Protein AF-A0A9P9TFB8-F1 (afdb_monomer_lite)

Secondary structure (DSSP, 8-state):
-HHHHHHHHHHHHHHHHHHHHHHHHHHHHHHHHHHTTSS-SPPBTTTBTHHHHHHHHHHS-TT--HHHHHHHHHHHTT--SEEEEE-TTTS-EEEEE---

Radius of gyration: 19.75 Å; chains: 1; bounding box: 49×32×56 Å

Structure (mmCIF, N/CA/C/O backbone):
data_AF-A0A9P9TFB8-F1
#
_entry.id   AF-A0A9P9TFB8-F1
#
loop_
_atom_site.group_PDB
_atom_site.id
_atom_site.type_symbol
_atom_site.label_atom_id
_atom_site.label_alt_id
_atom_site.label_comp_id
_atom_site.label_asym_id
_atom_site.label_entity_id
_atom_site.label_seq_id
_atom_site.pdbx_PDB_ins_code
_atom_site.Cartn_x
_atom_site.Cartn_y
_atom_site.Cartn_z
_atom_site.occupancy
_atom_site.B_iso_or_equiv
_atom_site.auth_seq_id
_atom_site.auth_comp_id
_atom_site.auth_asym_id
_atom_site.auth_atom_id
_atom_site.pdbx_PDB_model_num
ATOM 1 N N . MET A 1 1 ? 29.095 -2.912 -38.679 1.00 62.28 1 MET A N 1
ATOM 2 C CA . MET A 1 1 ? 27.815 -2.186 -38.833 1.00 62.28 1 MET A CA 1
ATOM 3 C C . MET A 1 1 ? 26.740 -2.758 -37.903 1.00 62.28 1 MET A C 1
ATOM 5 O O . MET A 1 1 ? 26.298 -2.031 -37.031 1.00 62.28 1 MET A O 1
ATOM 9 N N . LEU A 1 2 ? 26.465 -4.069 -37.951 1.00 66.25 2 LEU A N 1
ATOM 10 C CA . LEU A 1 2 ? 25.474 -4.781 -37.113 1.00 66.25 2 LEU A CA 1
ATOM 11 C C . LEU A 1 2 ? 25.583 -4.564 -35.581 1.00 66.25 2 LEU A C 1
ATOM 13 O O . LEU A 1 2 ? 24.574 -4.411 -34.903 1.00 66.25 2 LEU A O 1
ATOM 17 N N . VAL A 1 3 ? 26.799 -4.498 -35.026 1.00 71.50 3 VAL A N 1
ATOM 18 C CA . VAL A 1 3 ? 27.021 -4.289 -33.575 1.00 71.50 3 VAL A CA 1
ATOM 19 C C . VAL A 1 3 ? 26.601 -2.887 -33.114 1.00 71.50 3 VAL A C 1
ATOM 21 O O . VAL A 1 3 ? 26.086 -2.723 -32.009 1.00 71.50 3 VAL A O 1
ATOM 24 N N . LEU A 1 4 ? 26.777 -1.878 -33.973 1.00 73.19 4 LEU A N 1
ATOM 25 C CA . LEU A 1 4 ? 26.446 -0.488 -33.655 1.00 73.19 4 LEU A CA 1
ATOM 26 C C . LEU A 1 4 ? 24.924 -0.281 -33.574 1.00 73.19 4 LEU A C 1
ATOM 28 O O . LEU A 1 4 ? 24.453 0.549 -32.801 1.00 73.19 4 LEU A O 1
ATOM 32 N N . ASP A 1 5 ? 24.154 -1.051 -34.347 1.00 83.06 5 ASP A N 1
ATOM 33 C CA . ASP A 1 5 ? 22.691 -0.984 -34.346 1.00 83.06 5 ASP A CA 1
ATOM 34 C C . ASP A 1 5 ? 22.090 -1.654 -33.105 1.00 83.06 5 ASP A C 1
ATOM 36 O O . ASP A 1 5 ? 21.181 -1.099 -32.489 1.00 83.06 5 ASP A O 1
ATOM 40 N N . ILE A 1 6 ? 22.661 -2.776 -32.650 1.00 87.50 6 ILE A N 1
ATOM 41 C CA . ILE A 1 6 ? 22.237 -3.447 -31.407 1.00 87.50 6 ILE A CA 1
ATOM 42 C C . ILE A 1 6 ? 22.452 -2.535 -30.190 1.00 87.50 6 ILE A C 1
ATOM 44 O O . ILE A 1 6 ? 21.572 -2.419 -29.336 1.00 87.50 6 ILE A O 1
ATOM 48 N N . GLN A 1 7 ? 23.590 -1.835 -30.125 1.00 88.75 7 GLN A N 1
ATOM 49 C CA . GLN A 1 7 ? 23.872 -0.885 -29.043 1.00 88.75 7 GLN A CA 1
ATOM 50 C C . GLN A 1 7 ? 22.853 0.261 -29.002 1.00 88.75 7 GLN A C 1
ATOM 52 O O . GLN A 1 7 ? 22.374 0.619 -27.927 1.00 88.75 7 GLN A O 1
ATOM 57 N N . LYS A 1 8 ? 22.462 0.805 -30.160 1.00 90.38 8 LYS A N 1
ATOM 58 C CA . LYS A 1 8 ? 21.442 1.863 -30.240 1.00 90.38 8 LYS A CA 1
ATOM 59 C C . LYS A 1 8 ? 20.065 1.377 -29.778 1.00 90.38 8 LYS A C 1
ATOM 61 O O . LYS A 1 8 ? 19.373 2.105 -29.066 1.00 90.38 8 LYS A O 1
ATOM 66 N N . VAL A 1 9 ? 19.671 0.150 -30.129 1.00 91.44 9 VAL A N 1
ATOM 67 C CA . VAL A 1 9 ? 18.405 -0.450 -29.665 1.00 91.44 9 VAL A CA 1
ATOM 68 C C . VAL A 1 9 ? 18.416 -0.661 -28.144 1.00 91.44 9 VAL A C 1
ATOM 70 O O . VAL A 1 9 ? 17.456 -0.314 -27.459 1.00 91.44 9 VAL A O 1
ATOM 73 N N . LEU A 1 10 ? 19.518 -1.152 -27.575 1.00 93.69 10 LEU A N 1
ATOM 74 C CA . LEU A 1 10 ? 19.647 -1.309 -26.121 1.00 93.69 10 LEU A CA 1
ATOM 75 C C . LEU A 1 10 ? 19.574 0.029 -25.377 1.00 93.69 10 LEU A C 1
ATOM 77 O O . LEU A 1 10 ? 18.872 0.140 -24.377 1.00 93.69 10 LEU A O 1
ATOM 81 N N . ILE A 1 11 ? 20.253 1.063 -25.878 1.00 94.62 11 ILE A N 1
ATOM 82 C CA . ILE A 1 11 ? 20.228 2.392 -25.252 1.00 94.62 11 ILE A CA 1
ATOM 83 C C . ILE A 1 11 ? 18.820 2.991 -25.322 1.00 94.62 11 ILE A C 1
ATOM 85 O O . ILE A 1 11 ? 18.313 3.486 -24.319 1.00 94.62 11 ILE A O 1
ATOM 89 N N . THR A 1 12 ? 18.155 2.917 -26.477 1.00 93.81 12 THR A N 1
ATOM 90 C CA . THR A 1 12 ? 16.801 3.473 -26.638 1.00 93.81 12 THR A CA 1
ATOM 91 C C . THR A 1 12 ? 15.773 2.757 -25.764 1.00 93.81 12 THR A C 1
ATOM 93 O O . THR A 1 12 ? 14.997 3.421 -25.078 1.00 93.81 12 THR A O 1
ATOM 96 N N . THR A 1 13 ? 15.799 1.422 -25.709 1.00 95.50 13 THR A N 1
ATOM 97 C CA . THR A 1 13 ? 14.928 0.642 -24.812 1.00 95.50 13 THR A CA 1
ATOM 98 C C . THR A 1 13 ? 15.204 0.943 -23.336 1.00 95.50 13 THR A C 1
ATOM 100 O O . THR A 1 13 ? 14.259 1.158 -22.578 1.00 95.50 13 THR A O 1
ATOM 103 N N . ALA A 1 14 ? 16.473 1.050 -22.929 1.00 96.12 14 ALA A N 1
ATOM 104 C CA . ALA A 1 14 ? 16.845 1.426 -21.566 1.00 96.12 14 ALA A CA 1
ATOM 105 C C . ALA A 1 14 ? 16.369 2.842 -21.199 1.00 96.12 14 ALA A C 1
ATOM 107 O O . ALA A 1 14 ? 15.829 3.039 -20.111 1.00 96.12 14 ALA A O 1
ATOM 108 N N . CYS A 1 15 ? 16.506 3.818 -22.104 1.00 96.38 15 CYS A N 1
ATOM 109 C CA . CYS A 1 15 ? 15.991 5.172 -21.902 1.00 96.38 15 CYS A CA 1
ATOM 110 C C . CYS A 1 15 ? 14.467 5.176 -21.738 1.00 96.38 15 CYS A C 1
ATOM 112 O O . CYS A 1 15 ? 13.970 5.766 -20.783 1.00 96.38 15 CYS A O 1
ATOM 114 N N . LEU A 1 16 ? 13.729 4.482 -22.612 1.00 95.81 16 LEU A N 1
ATOM 115 C CA . LEU A 1 16 ? 12.268 4.384 -22.517 1.00 95.81 16 LEU A CA 1
ATOM 116 C C . LEU A 1 16 ? 11.825 3.740 -21.202 1.00 95.81 16 LEU A C 1
ATOM 118 O O . LEU A 1 16 ? 10.913 4.241 -20.543 1.00 95.81 16 LEU A O 1
ATOM 122 N N . PHE A 1 17 ? 12.496 2.662 -20.794 1.00 96.12 17 PHE A N 1
ATOM 123 C CA . PHE A 1 17 ? 12.224 1.995 -19.528 1.00 96.12 17 PHE A CA 1
ATOM 124 C C . PHE A 1 17 ? 12.503 2.910 -18.331 1.00 96.12 17 PHE A C 1
ATOM 126 O O . PHE A 1 17 ? 11.673 3.014 -17.428 1.00 96.12 17 PHE A O 1
ATOM 133 N N . LEU A 1 18 ? 13.633 3.623 -18.338 1.00 96.81 18 LEU A N 1
ATOM 134 C CA . LEU A 1 18 ? 13.991 4.561 -17.277 1.00 96.81 18 LEU A CA 1
ATOM 135 C C . LEU A 1 18 ? 12.979 5.710 -17.184 1.00 96.81 18 LEU A C 1
ATOM 137 O O . LEU A 1 18 ? 12.533 6.044 -16.089 1.00 96.81 18 LEU A O 1
ATOM 141 N N . THR A 1 19 ? 12.571 6.284 -18.319 1.00 96.25 19 THR A N 1
ATOM 142 C CA . THR A 1 19 ? 11.537 7.325 -18.361 1.00 96.25 19 THR A CA 1
ATOM 143 C C . THR A 1 19 ? 10.211 6.803 -17.819 1.00 96.25 19 THR A C 1
ATOM 145 O O . THR A 1 19 ? 9.613 7.451 -16.962 1.00 96.25 19 THR A O 1
ATOM 148 N N . TRP A 1 20 ? 9.770 5.616 -18.247 1.00 95.88 20 TRP A N 1
ATOM 149 C CA . TRP A 1 20 ? 8.552 4.988 -17.731 1.00 95.88 20 TRP A CA 1
ATOM 150 C C . TRP A 1 20 ? 8.624 4.772 -16.213 1.00 95.88 20 TRP A C 1
ATOM 152 O O . TRP A 1 20 ? 7.677 5.114 -15.501 1.00 95.88 20 TRP A O 1
ATOM 162 N N . LEU A 1 21 ? 9.751 4.275 -15.698 1.00 94.56 21 LEU A N 1
ATOM 163 C CA . LEU A 1 21 ? 9.951 4.019 -14.271 1.00 94.56 21 LEU A CA 1
ATOM 164 C C . LEU A 1 21 ? 9.920 5.321 -13.460 1.00 94.56 21 LEU A C 1
ATOM 166 O O . LEU A 1 21 ? 9.216 5.399 -12.453 1.00 94.56 21 LEU A O 1
ATOM 170 N N . LEU A 1 22 ? 10.609 6.366 -13.925 1.00 94.81 22 LEU A N 1
ATOM 171 C CA . LEU A 1 22 ? 10.609 7.684 -13.286 1.00 94.81 22 LEU A CA 1
ATOM 172 C C . LEU A 1 22 ? 9.213 8.318 -13.287 1.00 94.81 22 LEU A C 1
ATOM 174 O O . LEU A 1 22 ? 8.766 8.814 -12.253 1.00 94.81 22 LEU A O 1
ATOM 178 N N . CYS A 1 23 ? 8.494 8.266 -14.411 1.00 93.88 23 CYS A N 1
ATOM 179 C CA . CYS A 1 23 ? 7.127 8.777 -14.497 1.00 93.88 23 CYS A CA 1
ATOM 180 C C . CYS A 1 23 ? 6.195 8.060 -13.513 1.00 93.88 23 CYS A C 1
ATOM 182 O O . CYS A 1 23 ? 5.475 8.724 -12.766 1.00 93.88 23 CYS A O 1
ATOM 184 N N . ASN A 1 24 ? 6.242 6.727 -13.457 1.00 91.06 24 ASN A N 1
ATOM 185 C CA . ASN A 1 24 ? 5.428 5.952 -12.520 1.00 91.06 24 ASN A CA 1
ATOM 186 C C . ASN A 1 24 ? 5.804 6.230 -11.059 1.00 91.06 24 ASN A C 1
ATOM 188 O O . ASN A 1 24 ? 4.913 6.380 -10.226 1.00 91.06 24 ASN A O 1
ATOM 192 N N . ALA A 1 25 ? 7.094 6.373 -10.743 1.00 91.31 25 ALA A N 1
ATOM 193 C CA . ALA A 1 25 ? 7.542 6.725 -9.397 1.00 91.31 25 ALA A CA 1
ATOM 194 C C . ALA A 1 25 ? 7.028 8.109 -8.963 1.00 91.31 25 ALA A C 1
ATOM 196 O O . ALA A 1 25 ? 6.518 8.262 -7.853 1.00 91.31 25 ALA A O 1
ATOM 197 N N . ILE A 1 26 ? 7.096 9.111 -9.846 1.00 93.25 26 ILE A N 1
ATOM 198 C CA . ILE A 1 26 ? 6.585 10.462 -9.569 1.00 93.25 26 ILE A CA 1
ATOM 199 C C . ILE A 1 26 ? 5.064 10.443 -9.380 1.00 93.25 26 ILE A C 1
ATOM 201 O O . ILE A 1 26 ? 4.555 11.079 -8.456 1.00 93.25 26 ILE A O 1
ATOM 205 N N . LEU A 1 27 ? 4.332 9.727 -10.238 1.00 91.19 27 LEU A N 1
ATOM 206 C CA . LEU A 1 27 ? 2.879 9.588 -10.118 1.00 91.19 27 LEU A CA 1
ATOM 207 C C . LEU A 1 27 ? 2.493 8.898 -8.807 1.00 91.19 27 LEU A C 1
ATOM 209 O O . LEU A 1 27 ? 1.614 9.389 -8.103 1.00 91.19 27 LEU A O 1
ATOM 213 N N . LEU A 1 28 ? 3.208 7.836 -8.429 1.00 90.88 28 LEU A N 1
ATOM 214 C CA . LEU A 1 28 ? 2.990 7.129 -7.172 1.00 90.88 28 LEU A CA 1
ATOM 215 C C . LEU A 1 28 ? 3.217 8.052 -5.972 1.00 90.88 28 LEU A C 1
ATOM 217 O O . LEU A 1 28 ? 2.364 8.126 -5.094 1.00 90.88 28 LEU A O 1
ATOM 221 N N . LEU A 1 29 ? 4.308 8.820 -5.945 1.00 90.81 29 LEU A N 1
ATOM 222 C CA . LEU A 1 29 ? 4.564 9.774 -4.861 1.00 90.81 29 LEU A CA 1
ATOM 223 C C . LEU A 1 29 ? 3.486 10.866 -4.778 1.00 90.81 29 LEU A C 1
ATOM 225 O O . LEU A 1 29 ? 3.051 11.215 -3.679 1.00 90.81 29 LEU A O 1
ATOM 229 N N . LYS A 1 30 ? 3.011 11.379 -5.919 1.00 92.00 30 LYS A N 1
ATOM 230 C CA . LYS A 1 30 ? 1.917 12.364 -5.963 1.00 92.00 30 LYS A CA 1
ATOM 231 C C . LYS A 1 30 ? 0.607 11.789 -5.434 1.00 92.00 30 LYS A C 1
ATOM 233 O O . LYS A 1 30 ? -0.074 12.457 -4.655 1.00 92.00 30 LYS A O 1
ATOM 238 N N . ASP A 1 31 ? 0.266 10.561 -5.813 1.00 90.69 31 ASP A N 1
ATOM 239 C CA . ASP A 1 31 ? -0.897 9.858 -5.271 1.00 90.69 31 ASP A CA 1
ATOM 240 C C . ASP A 1 31 ? -0.781 9.709 -3.754 1.00 90.69 31 ASP A C 1
ATOM 242 O O . ASP A 1 31 ? -1.713 10.036 -3.028 1.00 90.69 31 ASP A O 1
ATOM 246 N N . ARG A 1 32 ? 0.383 9.297 -3.249 1.00 89.88 32 ARG A N 1
ATOM 247 C CA . ARG A 1 32 ? 0.621 9.117 -1.808 1.00 89.88 32 ARG A CA 1
ATOM 248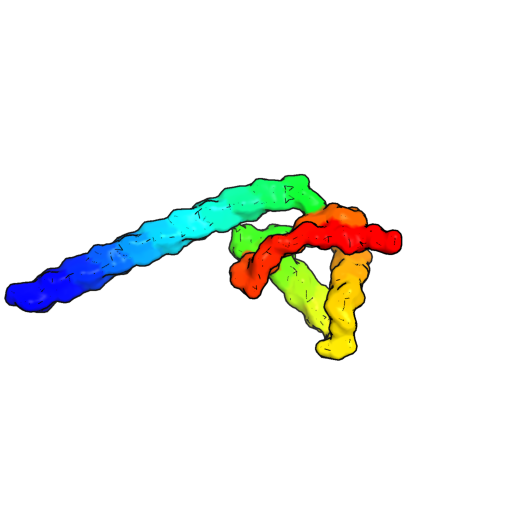 C C . ARG A 1 32 ? 0.494 10.420 -1.031 1.00 89.88 32 ARG A C 1
ATOM 250 O O . ARG A 1 32 ? -0.110 10.430 0.036 1.00 89.88 32 ARG A O 1
ATOM 257 N N . GLN A 1 33 ? 0.984 11.528 -1.585 1.00 89.50 33 GLN A N 1
ATOM 258 C CA . GLN A 1 33 ? 0.804 12.857 -0.995 1.00 89.50 33 GLN A CA 1
ATOM 259 C C . GLN A 1 33 ? -0.670 13.276 -0.936 1.00 89.50 33 GLN A C 1
ATOM 261 O O . GLN A 1 33 ? -1.091 13.904 0.034 1.00 89.50 33 GLN A O 1
ATOM 266 N N . ARG A 1 34 ? -1.469 12.928 -1.953 1.00 90.19 34 ARG A N 1
ATOM 267 C CA . ARG A 1 34 ? -2.920 13.170 -1.942 1.00 90.19 34 ARG A CA 1
ATOM 268 C C . ARG A 1 34 ? -3.612 12.293 -0.906 1.00 90.19 34 ARG A C 1
ATOM 270 O O . ARG A 1 34 ? -4.458 12.787 -0.169 1.00 90.19 34 ARG A O 1
ATOM 277 N N . LEU A 1 35 ? -3.220 11.023 -0.829 1.00 89.50 35 LEU A N 1
ATOM 278 C CA . LEU A 1 35 ? -3.828 10.047 0.066 1.00 89.50 35 LEU A CA 1
ATOM 279 C C . LEU A 1 35 ? -3.518 10.298 1.540 1.00 89.50 35 LEU A C 1
ATOM 281 O O . LEU A 1 35 ? -4.359 10.024 2.385 1.00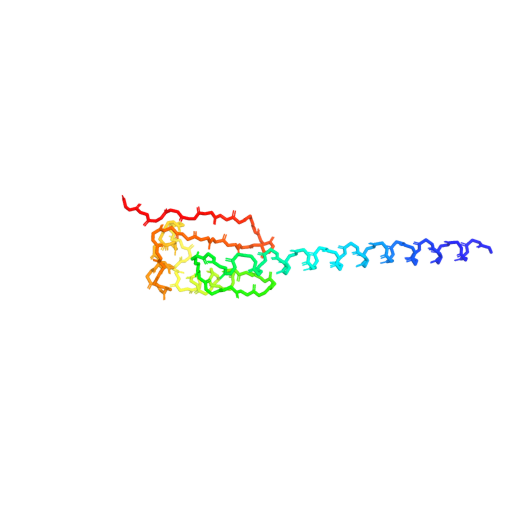 89.50 35 LEU A O 1
ATOM 285 N N . ASN A 1 36 ? -2.366 10.897 1.842 1.00 87.50 36 ASN A N 1
ATOM 286 C CA . ASN A 1 36 ? -1.973 11.259 3.205 1.00 87.50 36 ASN A CA 1
ATOM 287 C C . ASN A 1 36 ? -2.903 12.299 3.866 1.00 87.50 36 ASN A C 1
ATOM 289 O O . ASN A 1 36 ? -2.763 12.589 5.048 1.00 87.50 36 ASN A O 1
ATOM 293 N N . LYS A 1 37 ? -3.831 12.896 3.104 1.00 88.88 37 LYS A N 1
ATOM 294 C CA . LYS A 1 37 ? -4.867 13.798 3.628 1.00 88.88 37 LYS A CA 1
ATOM 295 C C . LYS A 1 37 ? -6.091 13.059 4.170 1.00 88.88 37 LYS A C 1
ATOM 297 O O . LYS A 1 37 ? -6.879 13.666 4.889 1.00 88.88 37 LYS A O 1
ATOM 302 N N . TYR A 1 38 ? -6.282 11.798 3.790 1.00 90.19 38 TYR A N 1
ATOM 303 C CA . TYR A 1 38 ? -7.402 10.989 4.257 1.00 90.19 38 TYR A CA 1
ATOM 304 C C . TYR A 1 38 ? -7.016 10.221 5.516 1.00 90.19 38 TYR A C 1
ATOM 306 O O . TYR A 1 38 ? -5.843 9.954 5.775 1.00 90.19 38 TYR A O 1
ATOM 314 N N . SER A 1 39 ? -8.028 9.837 6.288 1.00 90.75 39 SER A N 1
ATOM 315 C CA . SER A 1 39 ? -7.861 8.934 7.417 1.00 90.75 39 SER A CA 1
ATOM 316 C C . SER A 1 39 ? -7.293 7.592 6.957 1.00 90.75 39 SER A C 1
ATOM 318 O O . SER A 1 39 ? -7.749 7.005 5.973 1.00 90.75 39 SER A O 1
ATOM 320 N N . GLY A 1 40 ? -6.305 7.087 7.687 1.00 92.19 40 GLY A N 1
ATOM 321 C CA . GLY A 1 40 ? -5.636 5.831 7.385 1.00 92.19 40 GLY A CA 1
ATOM 322 C C . GLY A 1 40 ? -4.536 5.522 8.398 1.00 92.19 40 GLY A C 1
ATOM 323 O O . GLY A 1 40 ? -4.164 6.388 9.193 1.00 92.19 40 GLY A O 1
ATOM 324 N N . PRO A 1 41 ? -4.026 4.283 8.401 1.00 92.94 41 PRO A N 1
ATOM 325 C CA . PRO A 1 41 ? -2.842 3.930 9.175 1.00 92.94 41 PRO A CA 1
ATOM 326 C C . PRO A 1 41 ? -1.598 4.673 8.645 1.00 92.94 41 PRO A C 1
ATOM 328 O O . PRO A 1 41 ? -1.644 5.270 7.572 1.00 92.94 41 PRO A O 1
ATOM 331 N N . PRO A 1 42 ? -0.459 4.636 9.359 1.00 91.69 42 PRO A N 1
ATOM 332 C CA . PRO A 1 42 ? 0.759 5.315 8.926 1.00 91.69 42 PRO A CA 1
ATOM 333 C C . PRO A 1 42 ? 1.163 4.963 7.484 1.00 91.69 42 PRO A C 1
ATOM 335 O O . PRO A 1 42 ? 1.351 3.790 7.145 1.00 91.69 42 PRO A O 1
ATOM 338 N N . MET A 1 43 ? 1.305 5.992 6.644 1.00 90.44 43 MET A N 1
ATOM 339 C CA . MET A 1 43 ? 1.613 5.876 5.217 1.00 90.44 43 MET A CA 1
ATOM 340 C C . MET A 1 43 ? 3.119 5.963 4.957 1.00 90.44 43 MET A C 1
ATOM 342 O O . MET A 1 43 ? 3.768 6.954 5.284 1.00 90.44 43 MET A O 1
ATOM 346 N N . HIS A 1 44 ? 3.670 4.951 4.287 1.00 90.19 44 HIS A N 1
ATOM 347 C CA . HIS A 1 44 ? 5.026 4.970 3.742 1.00 90.19 44 HIS A CA 1
ATOM 348 C C . HIS A 1 44 ? 5.035 5.538 2.305 1.00 90.19 44 HIS A C 1
ATOM 350 O O . HIS A 1 44 ? 4.150 5.199 1.515 1.00 90.19 44 HIS A O 1
ATOM 356 N N . PRO A 1 45 ? 6.041 6.338 1.896 1.00 85.19 45 PRO A N 1
ATOM 357 C CA . PRO A 1 45 ? 6.061 6.997 0.581 1.00 85.19 45 PRO A CA 1
ATOM 358 C C . PRO A 1 45 ? 6.044 6.034 -0.615 1.00 85.19 45 PRO A C 1
ATOM 360 O O . PRO A 1 45 ? 5.470 6.354 -1.647 1.00 85.19 45 PRO A O 1
ATOM 363 N N . ILE A 1 46 ? 6.656 4.853 -0.483 1.00 87.12 46 ILE A N 1
ATOM 364 C CA . ILE A 1 46 ? 6.710 3.838 -1.555 1.00 87.12 46 ILE A CA 1
ATOM 365 C C . ILE A 1 46 ? 5.657 2.742 -1.330 1.00 87.12 46 ILE A C 1
ATOM 367 O O . ILE A 1 46 ? 4.780 2.522 -2.162 1.00 87.12 46 ILE A O 1
ATOM 371 N N . LEU A 1 47 ? 5.734 2.073 -0.177 1.00 89.94 47 LEU A N 1
ATOM 372 C CA . LEU A 1 47 ? 4.914 0.910 0.174 1.00 89.94 47 LEU A CA 1
ATOM 373 C C . LEU A 1 47 ? 3.544 1.243 0.776 1.00 89.94 47 LEU A C 1
ATOM 375 O O . LEU A 1 47 ? 2.777 0.337 1.093 1.00 89.94 47 LEU A O 1
ATOM 379 N N . GLY A 1 48 ? 3.221 2.515 0.990 1.00 90.62 48 GLY A N 1
ATOM 380 C CA . GLY A 1 48 ? 1.917 2.866 1.521 1.00 90.62 48 GLY A CA 1
ATOM 381 C C . GLY A 1 48 ? 1.624 2.358 2.915 1.00 90.62 48 GLY A C 1
ATOM 382 O O . GLY A 1 48 ? 2.464 2.421 3.806 1.00 90.62 48 GLY A O 1
ATOM 383 N N . HIS A 1 49 ? 0.426 1.803 3.075 1.00 94.06 49 HIS A N 1
ATOM 384 C CA . HIS A 1 49 ? -0.027 1.153 4.298 1.00 94.06 49 HIS A CA 1
ATOM 385 C C . HIS A 1 49 ? 0.447 -0.301 4.406 1.00 94.06 49 HIS A C 1
ATOM 387 O O . HIS A 1 49 ? 0.152 -0.955 5.402 1.00 94.06 49 HIS A O 1
ATOM 393 N N . LEU A 1 50 ? 1.199 -0.825 3.429 1.00 92.94 50 LEU A N 1
ATOM 394 C CA . LEU A 1 50 ? 1.638 -2.222 3.432 1.00 92.94 50 LEU A CA 1
ATOM 395 C C . LEU A 1 50 ? 2.494 -2.559 4.660 1.00 92.94 50 LEU A C 1
ATOM 397 O O . LEU A 1 50 ? 2.365 -3.647 5.208 1.00 92.94 50 LEU A O 1
ATOM 401 N N . ILE A 1 51 ? 3.313 -1.616 5.138 1.00 93.12 51 ILE A N 1
ATOM 402 C CA . ILE A 1 51 ? 4.112 -1.801 6.360 1.00 93.12 51 ILE A CA 1
ATOM 403 C C . ILE A 1 51 ? 3.204 -1.951 7.586 1.00 93.12 51 ILE A C 1
ATOM 405 O O . ILE A 1 51 ? 3.429 -2.829 8.417 1.00 93.12 51 ILE A O 1
ATOM 409 N N . ALA A 1 52 ? 2.161 -1.125 7.691 1.00 93.06 52 ALA A N 1
ATOM 410 C CA . ALA A 1 52 ? 1.193 -1.215 8.779 1.00 93.06 52 ALA A CA 1
ATOM 411 C C . ALA A 1 52 ? 0.419 -2.541 8.723 1.00 93.06 52 ALA A C 1
ATOM 413 O O . ALA A 1 52 ? 0.311 -3.233 9.732 1.00 93.06 52 ALA A O 1
ATOM 414 N N . VAL A 1 53 ? -0.028 -2.942 7.529 1.00 92.88 53 VAL A N 1
ATOM 415 C CA . VAL A 1 53 ? -0.699 -4.231 7.301 1.00 92.88 53 VAL A CA 1
ATOM 416 C C . VAL A 1 53 ? 0.210 -5.398 7.679 1.00 92.88 53 VAL A C 1
ATOM 418 O O . VAL A 1 53 ? -0.220 -6.282 8.411 1.00 92.88 53 VAL A O 1
ATOM 421 N N . ALA A 1 54 ? 1.473 -5.393 7.245 1.00 92.25 54 ALA A N 1
ATOM 422 C CA . ALA A 1 54 ? 2.437 -6.437 7.582 1.00 92.25 54 ALA A CA 1
ATOM 423 C C . ALA A 1 54 ? 2.686 -6.511 9.095 1.00 92.25 54 ALA A C 1
ATOM 425 O O . ALA A 1 54 ? 2.666 -7.598 9.670 1.00 92.25 54 ALA A O 1
ATOM 426 N N . LYS A 1 55 ? 2.840 -5.361 9.764 1.00 93.81 55 LYS A N 1
ATOM 427 C CA . LYS A 1 55 ? 3.005 -5.297 11.222 1.00 93.81 55 LYS A CA 1
ATOM 428 C C . LYS A 1 55 ? 1.794 -5.878 11.954 1.00 93.81 55 LYS A C 1
ATOM 430 O O . LYS A 1 55 ? 1.972 -6.595 12.935 1.00 93.81 55 LYS A O 1
ATOM 435 N N . THR A 1 56 ? 0.577 -5.597 11.490 1.00 93.56 56 THR A N 1
ATOM 436 C CA . THR A 1 56 ? -0.638 -6.191 12.063 1.00 93.56 56 THR A CA 1
ATOM 437 C C . THR A 1 56 ? -0.741 -7.683 11.757 1.00 93.56 56 THR A C 1
ATOM 439 O O . THR A 1 56 ? -1.046 -8.461 12.656 1.00 93.56 56 THR A O 1
ATOM 442 N N . ALA A 1 57 ? -0.427 -8.105 10.533 1.00 91.81 57 ALA A N 1
ATOM 443 C CA . ALA A 1 57 ? -0.440 -9.510 10.139 1.00 91.81 57 ALA A CA 1
ATOM 444 C C . ALA A 1 57 ? 0.531 -10.353 10.983 1.00 91.81 57 ALA A C 1
ATOM 446 O O . ALA A 1 57 ? 0.168 -11.439 11.416 1.00 91.81 57 ALA A O 1
ATOM 447 N N . MET A 1 58 ? 1.721 -9.828 11.304 1.00 93.62 58 MET A N 1
ATOM 448 C CA . MET A 1 58 ? 2.698 -10.498 12.176 1.00 93.62 58 MET A CA 1
ATOM 449 C C . MET A 1 58 ? 2.219 -10.687 13.624 1.00 93.62 58 MET A C 1
ATOM 451 O O . MET A 1 58 ? 2.750 -11.540 14.331 1.00 93.62 58 MET A O 1
ATOM 455 N N . LYS A 1 59 ? 1.244 -9.895 14.085 1.00 93.31 59 LYS A N 1
ATOM 456 C CA . LYS A 1 59 ? 0.667 -10.006 15.435 1.00 93.31 59 LYS A CA 1
ATOM 457 C C . LYS A 1 59 ? -0.492 -11.002 15.509 1.00 93.31 59 LYS A C 1
ATOM 459 O O . LYS A 1 59 ? -0.917 -11.354 16.607 1.00 93.31 59 LYS A O 1
ATOM 464 N N . LEU A 1 60 ? -1.035 -11.419 14.367 1.00 93.31 60 LEU A N 1
ATOM 465 C CA . LEU A 1 60 ? -2.211 -12.277 14.294 1.00 93.31 60 LEU A CA 1
ATOM 466 C C . LEU A 1 60 ? -1.811 -13.729 13.992 1.00 93.31 60 LEU A C 1
ATOM 468 O O . LEU A 1 60 ? -0.856 -13.967 13.252 1.00 93.31 60 LEU A O 1
ATOM 472 N N . PRO A 1 61 ? -2.538 -14.725 14.531 1.00 92.81 61 PRO A N 1
ATOM 473 C CA . PRO A 1 61 ? -2.331 -16.113 14.144 1.00 92.81 61 PRO A CA 1
ATOM 474 C C . PRO A 1 61 ? -2.538 -16.319 12.636 1.00 92.81 61 PRO A C 1
ATOM 476 O O . PRO A 1 61 ? -3.381 -15.678 12.013 1.00 92.81 61 PRO A O 1
ATOM 479 N N . ALA A 1 62 ? -1.824 -17.286 12.054 1.00 89.12 62 ALA A N 1
ATOM 480 C CA . ALA A 1 62 ? -1.837 -17.536 10.608 1.00 89.12 62 ALA A CA 1
ATOM 481 C C . ALA A 1 62 ? -3.227 -17.875 10.022 1.00 89.12 62 ALA A C 1
ATOM 483 O O . ALA A 1 62 ? -3.433 -17.752 8.819 1.00 89.1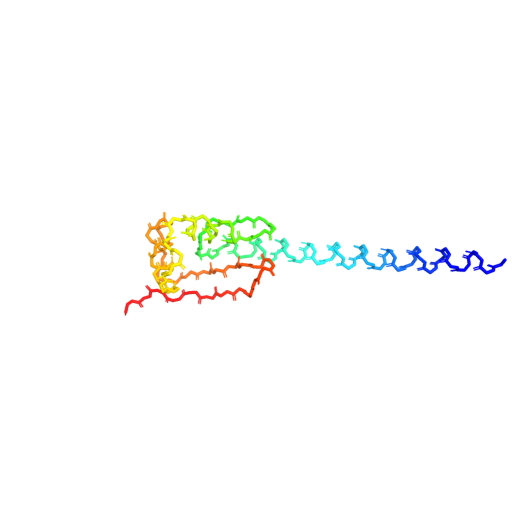2 62 ALA A O 1
ATOM 484 N N . ARG A 1 63 ? -4.182 -18.321 10.851 1.00 89.69 63 ARG A N 1
ATOM 485 C CA . ARG A 1 63 ? -5.537 -18.739 10.440 1.00 89.69 63 ARG A CA 1
ATOM 486 C C . ARG A 1 63 ? -6.629 -17.828 10.993 1.00 89.69 63 ARG A C 1
ATOM 488 O O . ARG A 1 63 ? -7.622 -18.291 11.545 1.00 89.69 63 ARG A O 1
ATOM 495 N N . VAL A 1 64 ? -6.426 -16.526 10.876 1.00 92.31 64 VAL A N 1
ATOM 496 C CA . VAL A 1 64 ? -7.404 -15.528 11.303 1.00 92.31 64 VAL A CA 1
ATOM 497 C C . VAL A 1 64 ? -8.256 -15.076 10.121 1.00 92.31 64 VAL A C 1
ATOM 499 O O . VAL A 1 64 ? -7.750 -14.876 9.019 1.00 92.31 64 VAL A O 1
ATOM 502 N N . HIS A 1 65 ? -9.559 -14.898 10.353 1.00 90.94 65 HIS A N 1
ATOM 503 C CA . HIS A 1 65 ? -10.454 -14.354 9.336 1.00 90.94 65 HIS A CA 1
ATOM 504 C C . HIS A 1 65 ? -10.021 -12.922 8.960 1.00 90.94 65 HIS A C 1
ATOM 506 O O . HIS A 1 65 ? -9.802 -12.116 9.869 1.00 90.94 65 HIS A O 1
ATOM 512 N N . PRO A 1 66 ? -9.948 -12.545 7.669 1.00 86.44 66 PRO A N 1
ATOM 513 C CA . PRO A 1 66 ? -9.441 -11.234 7.244 1.00 86.44 66 PRO A CA 1
ATOM 514 C C . PRO A 1 66 ? -10.104 -10.023 7.925 1.00 86.44 66 PRO A C 1
ATOM 516 O O . PRO A 1 66 ? -9.435 -9.033 8.209 1.00 86.44 66 PRO A O 1
ATOM 519 N N . HIS A 1 67 ? -11.395 -10.102 8.266 1.00 90.00 67 HIS A N 1
ATOM 520 C CA . HIS A 1 67 ? -12.090 -9.037 9.012 1.00 90.00 67 HIS A CA 1
ATOM 521 C C . HIS A 1 67 ? -11.489 -8.747 10.394 1.00 90.00 67 HIS A C 1
ATOM 523 O O . HIS A 1 67 ? -11.491 -7.599 10.833 1.00 90.00 67 HIS A O 1
ATOM 529 N N . ILE A 1 68 ? -10.925 -9.752 11.068 1.00 92.19 68 ILE A N 1
ATOM 530 C CA . ILE A 1 68 ? -10.263 -9.556 12.363 1.00 92.19 68 ILE A CA 1
ATOM 531 C C . ILE A 1 68 ? -8.997 -8.713 12.191 1.00 92.19 68 ILE A C 1
ATOM 533 O O . ILE A 1 68 ? -8.684 -7.911 13.067 1.00 92.19 68 ILE A O 1
ATOM 537 N N . MET A 1 69 ? -8.299 -8.832 11.055 1.00 92.38 69 MET A N 1
ATOM 538 C CA . MET A 1 69 ? -7.148 -7.980 10.748 1.00 92.38 69 MET A CA 1
ATOM 539 C C . MET A 1 69 ? -7.555 -6.508 10.699 1.00 92.38 69 MET A C 1
ATOM 541 O O . MET A 1 69 ? -6.908 -5.678 11.3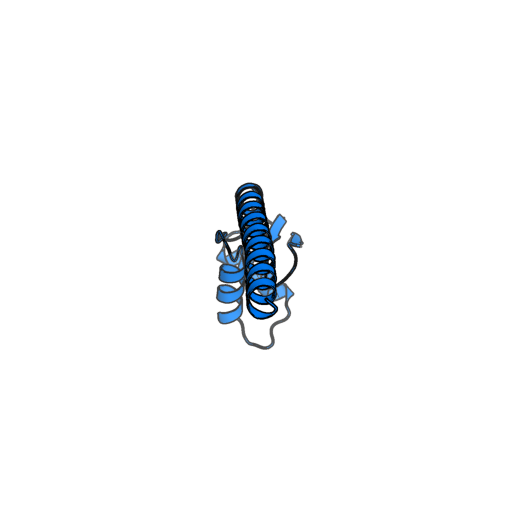30 1.00 92.38 69 MET A O 1
ATOM 545 N N . ILE A 1 70 ? -8.663 -6.197 10.026 1.00 92.38 70 ILE A N 1
ATOM 546 C CA . ILE A 1 70 ? -9.204 -4.836 9.961 1.00 92.38 70 ILE A CA 1
ATOM 547 C C . ILE A 1 70 ? -9.618 -4.339 11.349 1.00 92.38 70 ILE A C 1
ATOM 549 O O . ILE A 1 70 ? -9.196 -3.259 11.754 1.00 92.38 70 ILE A O 1
ATOM 553 N N . ALA A 1 71 ? -10.362 -5.142 12.115 1.00 92.88 71 ALA A N 1
ATOM 554 C CA . ALA A 1 71 ? -10.764 -4.784 13.476 1.00 92.88 71 ALA A CA 1
ATOM 555 C C . ALA A 1 71 ? -9.555 -4.527 14.395 1.00 92.88 71 ALA A C 1
ATOM 557 O O . ALA A 1 71 ? -9.571 -3.606 15.214 1.00 92.88 71 ALA A O 1
ATOM 558 N N . TYR A 1 72 ? -8.484 -5.309 14.241 1.00 94.00 72 TYR A N 1
ATOM 559 C CA . TYR A 1 72 ? -7.242 -5.111 14.980 1.00 94.00 72 TYR A CA 1
ATOM 560 C C . TYR A 1 72 ? -6.532 -3.820 14.557 1.00 94.00 72 TYR A C 1
ATOM 562 O O . TYR A 1 72 ? -6.099 -3.059 15.416 1.00 94.00 72 TYR A O 1
ATOM 570 N N . MET A 1 73 ? -6.446 -3.534 13.252 1.00 93.75 73 MET A N 1
ATOM 571 C CA . MET A 1 73 ? -5.854 -2.290 12.741 1.00 93.75 73 MET A CA 1
ATOM 572 C C . MET A 1 73 ? -6.589 -1.047 13.245 1.00 93.75 73 MET A C 1
ATOM 574 O O . MET A 1 73 ? -5.936 -0.083 13.637 1.00 93.75 73 MET A O 1
ATOM 578 N N . VAL A 1 74 ? -7.926 -1.079 13.264 1.00 94.31 74 VAL A N 1
ATOM 579 C CA . VAL A 1 74 ? -8.752 0.026 13.774 1.00 94.31 74 VAL A CA 1
ATOM 580 C C . VAL A 1 74 ? -8.392 0.350 15.221 1.00 94.31 74 VAL A C 1
ATOM 582 O O . VAL A 1 74 ? -8.190 1.514 15.554 1.00 94.31 74 VAL A O 1
ATOM 585 N N . ARG 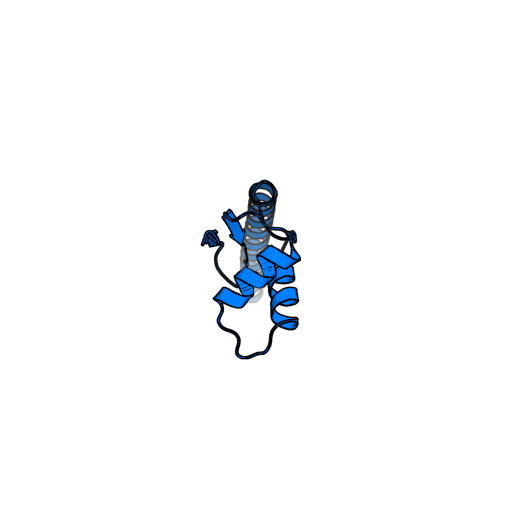A 1 75 ? -8.231 -0.676 16.065 1.00 93.38 75 ARG A N 1
ATOM 586 C CA . ARG A 1 75 ? -7.852 -0.508 17.475 1.00 93.38 75 ARG A CA 1
ATOM 587 C C . ARG A 1 75 ? -6.396 -0.071 17.649 1.00 93.38 75 ARG A C 1
ATOM 589 O O . ARG A 1 75 ? -6.128 0.831 18.430 1.00 93.38 75 ARG A O 1
ATOM 596 N N . GLU A 1 76 ? -5.466 -0.690 16.923 1.00 94.00 76 GLU A N 1
ATOM 597 C CA . GLU A 1 76 ? -4.022 -0.429 17.035 1.00 94.00 76 GLU A CA 1
ATOM 598 C C . GLU A 1 76 ? -3.651 0.999 16.614 1.00 94.00 76 GLU A C 1
ATOM 600 O O . GLU A 1 76 ? -2.803 1.630 17.241 1.00 94.00 76 GLU A O 1
ATOM 605 N N . TYR A 1 77 ? -4.272 1.504 15.547 1.00 93.69 77 TYR A N 1
ATOM 606 C CA . TYR A 1 77 ? -3.962 2.814 14.973 1.00 93.69 77 TYR A CA 1
ATOM 607 C C . TYR A 1 77 ? -5.017 3.882 15.295 1.00 93.69 77 TYR A C 1
ATOM 609 O O . TYR A 1 77 ? -4.936 4.981 14.752 1.00 93.69 77 TYR A O 1
ATOM 617 N N . ASN A 1 78 ? -5.985 3.569 16.167 1.00 94.00 78 ASN A N 1
ATOM 618 C CA . ASN A 1 78 ? -7.114 4.433 16.525 1.00 94.00 78 ASN A CA 1
ATOM 619 C C . ASN A 1 78 ? -7.804 5.044 15.287 1.00 94.00 78 ASN A C 1
ATOM 621 O O . ASN A 1 78 ? -7.964 6.261 15.173 1.00 94.00 78 ASN A O 1
ATOM 625 N N . LEU A 1 79 ? -8.126 4.189 14.311 1.00 93.88 79 LEU A N 1
ATOM 626 C CA . LEU A 1 79 ? -8.667 4.622 13.024 1.00 93.88 79 LEU A CA 1
ATOM 627 C C . LEU A 1 79 ? -10.163 4.941 13.138 1.00 93.88 79 LEU A C 1
ATOM 629 O O . LEU A 1 79 ? -10.880 4.264 13.875 1.00 93.88 79 LEU A O 1
ATOM 633 N N . PRO A 1 80 ? -10.663 5.923 12.371 1.00 93.44 80 PRO A N 1
ATOM 634 C CA . PRO A 1 80 ? -12.098 6.154 12.252 1.00 93.44 80 PRO A CA 1
ATOM 635 C C . PRO A 1 80 ? -12.798 4.982 11.538 1.00 93.44 80 PRO A C 1
ATOM 637 O O . PRO A 1 80 ? -12.135 4.196 10.858 1.00 93.44 80 PRO A O 1
ATOM 640 N N . PRO A 1 81 ? -14.140 4.889 11.613 1.00 91.75 81 PRO A N 1
ATOM 641 C CA . PRO A 1 81 ? -14.915 3.831 10.949 1.00 91.75 81 PRO A CA 1
ATOM 642 C C . PRO A 1 81 ? -14.768 3.829 9.420 1.00 91.75 81 PRO A C 1
ATOM 644 O O . PRO A 1 81 ? -15.003 2.809 8.780 1.00 91.75 81 PRO A O 1
ATOM 647 N N . PHE A 1 82 ? -14.327 4.943 8.828 1.00 93.69 82 PHE A N 1
ATOM 648 C CA . PHE A 1 82 ? -14.041 5.067 7.401 1.00 93.69 82 PHE A CA 1
ATOM 649 C C . PHE A 1 82 ? -12.589 5.487 7.199 1.00 93.69 82 PHE A C 1
ATOM 651 O O . PHE A 1 82 ? -12.193 6.590 7.588 1.00 93.69 82 PHE A O 1
ATOM 658 N N . PHE A 1 83 ? -11.786 4.625 6.579 1.00 94.19 83 PHE A N 1
ATOM 659 C CA . PHE A 1 83 ? -10.378 4.919 6.326 1.00 94.19 83 PHE A CA 1
ATOM 660 C C . PHE A 1 83 ? -9.873 4.283 5.034 1.00 94.19 83 PHE A C 1
ATOM 662 O O . PHE A 1 83 ? -10.373 3.261 4.566 1.00 94.19 83 PHE A O 1
ATOM 669 N N . VAL A 1 84 ? -8.854 4.898 4.443 1.00 94.44 84 VAL A N 1
ATOM 670 C CA . VAL A 1 84 ? -8.232 4.427 3.208 1.00 94.44 84 VAL A CA 1
ATOM 671 C C . VAL A 1 84 ? -7.105 3.454 3.534 1.00 94.44 84 VAL A C 1
ATOM 673 O O . VAL A 1 84 ? -6.250 3.707 4.384 1.00 94.44 84 VAL A O 1
ATOM 676 N N . LEU A 1 85 ? -7.060 2.342 2.807 1.00 93.81 85 LEU A N 1
ATOM 677 C CA . LEU A 1 85 ? -6.005 1.347 2.877 1.00 93.81 85 LEU A CA 1
ATOM 678 C C . LEU A 1 85 ? -5.329 1.186 1.510 1.00 93.81 85 LEU A C 1
ATOM 680 O O . LEU A 1 85 ? -5.831 0.485 0.635 1.00 93.81 85 LEU A O 1
ATOM 684 N N . ASP A 1 86 ? -4.170 1.819 1.320 1.00 93.88 86 ASP A N 1
ATOM 685 C CA . ASP A 1 86 ? -3.399 1.702 0.085 1.00 93.88 86 ASP A CA 1
ATOM 686 C C . ASP A 1 86 ? -2.204 0.761 0.267 1.00 93.88 86 ASP A C 1
ATOM 688 O O . ASP A 1 86 ? -1.170 1.134 0.829 1.00 93.88 86 ASP A O 1
ATOM 692 N N . THR A 1 87 ? -2.356 -0.454 -0.256 1.00 90.94 87 THR A N 1
ATOM 693 C CA . THR A 1 87 ? -1.377 -1.549 -0.182 1.00 90.94 87 THR A CA 1
ATOM 694 C C . THR A 1 87 ? -0.562 -1.722 -1.465 1.00 90.94 87 THR A C 1
ATOM 696 O O . THR A 1 87 ? 0.144 -2.722 -1.614 1.00 90.94 87 THR A O 1
ATOM 699 N N . ARG A 1 88 ? -0.601 -0.752 -2.394 1.00 89.75 88 ARG A N 1
ATOM 700 C CA . ARG A 1 88 ? 0.257 -0.780 -3.588 1.00 89.75 88 ARG A CA 1
ATOM 701 C C . ARG A 1 88 ? 1.740 -0.856 -3.176 1.00 89.75 88 ARG A C 1
ATOM 703 O O . ARG A 1 88 ? 2.137 -0.159 -2.240 1.00 89.75 88 ARG A O 1
ATOM 710 N N . PRO A 1 89 ? 2.568 -1.657 -3.867 1.00 85.94 89 PRO A N 1
ATOM 711 C CA . PRO A 1 89 ? 2.276 -2.333 -5.137 1.00 85.94 89 PRO A CA 1
ATOM 712 C C . PRO A 1 89 ? 1.619 -3.719 -5.009 1.00 85.94 89 PRO A C 1
ATOM 714 O O . PRO A 1 89 ? 1.333 -4.330 -6.031 1.00 85.94 89 PRO A O 1
ATOM 717 N N . ALA A 1 90 ? 1.385 -4.234 -3.798 1.00 88.81 90 ALA A N 1
ATOM 718 C CA . ALA A 1 90 ? 0.913 -5.608 -3.605 1.00 88.81 90 ALA A CA 1
ATOM 719 C C . ALA A 1 90 ? -0.559 -5.812 -4.003 1.00 88.81 90 ALA A C 1
ATOM 721 O O . ALA A 1 90 ? -0.927 -6.881 -4.480 1.00 88.81 90 ALA A O 1
ATOM 722 N N . SER A 1 91 ? -1.404 -4.802 -3.796 1.00 89.06 91 SER A N 1
ATOM 723 C CA . SER A 1 91 ? -2.817 -4.835 -4.182 1.00 89.06 91 SER A CA 1
ATOM 724 C C . SER A 1 91 ? -3.339 -3.425 -4.463 1.00 89.06 91 SER A C 1
ATOM 726 O O . SER A 1 91 ? -2.600 -2.438 -4.395 1.00 89.06 91 SER A O 1
ATOM 728 N N . VAL A 1 92 ? -4.617 -3.335 -4.820 1.00 89.81 92 VAL A N 1
ATOM 729 C CA . VAL A 1 92 ? -5.321 -2.081 -5.082 1.00 89.81 92 VAL A CA 1
ATOM 730 C C . VAL A 1 92 ? -5.550 -1.285 -3.795 1.00 89.81 92 VAL A C 1
ATOM 732 O O . VAL A 1 92 ? -5.503 -1.803 -2.676 1.00 89.81 92 VAL A O 1
ATOM 735 N N . MET A 1 93 ? -5.790 0.013 -3.962 1.00 89.94 93 MET A N 1
ATOM 736 C CA . MET A 1 93 ? -6.244 0.872 -2.877 1.00 89.94 93 MET A CA 1
ATOM 737 C C . MET A 1 93 ? -7.701 0.552 -2.541 1.00 89.94 93 MET A C 1
ATOM 739 O O . MET A 1 93 ? -8.539 0.502 -3.436 1.00 89.94 93 MET A O 1
ATOM 743 N N . ASN A 1 94 ? -7.998 0.399 -1.253 1.00 91.88 94 ASN A N 1
ATOM 744 C CA . ASN A 1 94 ? -9.337 0.104 -0.759 1.00 91.88 94 ASN A CA 1
ATOM 745 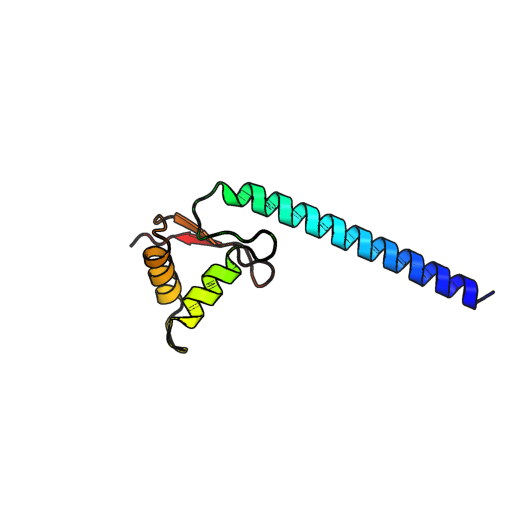C C . ASN A 1 94 ? -9.826 1.219 0.165 1.00 91.88 94 ASN A C 1
ATOM 747 O O . ASN A 1 94 ? -9.054 1.758 0.958 1.00 91.88 94 ASN A O 1
ATOM 751 N N . LEU A 1 95 ? -11.117 1.531 0.093 1.00 93.25 95 LEU A N 1
ATOM 752 C CA . LEU A 1 95 ? -11.809 2.255 1.152 1.00 93.25 95 LEU A CA 1
ATOM 753 C C . LEU A 1 95 ? -12.393 1.214 2.104 1.00 93.25 95 LEU A C 1
ATOM 755 O O . LEU A 1 95 ? -13.177 0.367 1.684 1.00 93.25 95 LEU A O 1
ATOM 759 N N . ILE A 1 96 ? -11.984 1.256 3.365 1.00 93.69 96 ILE A N 1
ATOM 760 C CA . ILE A 1 96 ? -12.476 0.345 4.389 1.00 93.69 96 ILE A CA 1
ATOM 761 C C . ILE A 1 96 ? -13.618 1.021 5.137 1.00 93.69 96 ILE A C 1
ATOM 763 O O . ILE A 1 96 ? -13.471 2.142 5.627 1.00 93.69 96 ILE A O 1
ATOM 767 N N . VAL A 1 97 ? -14.734 0.301 5.224 1.00 92.56 97 VAL A N 1
ATOM 768 C CA . VAL A 1 97 ? -15.878 0.621 6.075 1.00 92.56 97 VAL A CA 1
ATOM 769 C C . VAL A 1 97 ? -15.869 -0.381 7.222 1.00 92.56 97 VAL A C 1
ATOM 771 O O . VAL A 1 97 ? -16.043 -1.579 7.006 1.00 92.56 97 VAL A O 1
ATOM 774 N N . ALA A 1 98 ? -15.588 0.108 8.421 1.00 89.06 98 ALA A N 1
ATOM 775 C CA . ALA A 1 98 ? -15.539 -0.649 9.668 1.00 89.06 98 ALA A CA 1
ATOM 776 C C . ALA A 1 98 ? -16.585 -0.120 10.665 1.00 89.06 98 ALA A C 1
ATOM 778 O O . ALA A 1 98 ? -16.329 -0.053 11.867 1.00 89.06 98 ALA A O 1
ATOM 779 N N . ASP A 1 99 ? -17.736 0.292 10.134 1.00 83.88 99 ASP A N 1
ATOM 780 C CA . ASP A 1 99 ? -18.939 0.623 10.896 1.00 83.88 99 ASP A CA 1
ATOM 781 C C . ASP A 1 99 ? -19.719 -0.684 11.176 1.00 83.88 99 ASP A C 1
ATOM 783 O O . ASP A 1 99 ? -19.790 -1.520 10.266 1.00 83.88 99 ASP A O 1
ATOM 787 N N . PRO A 1 100 ? -20.190 -0.927 12.416 1.00 73.88 100 PRO A N 1
ATOM 788 C CA . PRO A 1 100 ? -20.832 -2.181 12.818 1.00 73.88 100 PRO A CA 1
ATOM 789 C C . PRO A 1 100 ? -22.229 -2.409 12.227 1.00 73.88 100 PRO A C 1
ATOM 791 O O . PRO A 1 100 ? -22.955 -1.424 11.970 1.00 73.88 100 PRO A O 1
#

Sequence (100 aa):
MLVLDIQKVLITTACLFLTWLLCNAILLLKDRQRLNKYSGPPMHPILGHLIAVAKTAMKLPARVHPHIMIAYMVREYNLPPFFVLDTRPASVMNLIVADP

Foldseek 3Di:
DVVVVVVVVVVVVVVVVVVVVVVVLVVQQVVQVVQVVWWDADQDSAQGCQVVLVVLCVVDPPPDDVVVSVVSSCVVRVTDQWTWGDRPPVDHIDTHHNDD

pLDDT: mean 90.74, std 5.65, range [62.28, 96.81]